Protein AF-A0A925WP32-F1 (afdb_monomer_lite)

pLDDT: mean 76.28, std 17.07, range [39.09, 93.69]

Secondary structure (DSSP, 8-state):
---------HHHHHHHHHHHHHHHHHHHHHH---------TT-----SS-HHHHHHHHHHT-PPPPTTPPPHHHHHHHHHT-

Foldseek 3Di:
DDDPPPPDDPVRVVVVVVVVVVVVVVVVVVVDPPPCPDPPCPCPVPPPDDPVRVVVVCVVPDDDDDPPDDDPVRVVVVVVVD

Radius of gyration: 24.58 Å; chains: 1; bounding box: 62×28×58 Å

Sequence (82 aa):
MTNLSVELSIEQLTALIDQRVDQKLQAIASMNEIHYVPLRSDSGQNDPRTLAELQTWVEQNRWTPPPGTPSVVELLREDRDR

Structure (mmCIF, N/CA/C/O backbone):
data_AF-A0A925WP32-F1
#
_entry.id   AF-A0A925WP32-F1
#
loop_
_atom_site.group_PDB
_atom_site.id
_atom_site.type_symbol
_atom_site.label_atom_id
_atom_site.label_alt_id
_atom_site.label_comp_id
_atom_site.label_asym_id
_atom_site.label_entity_id
_atom_site.label_seq_id
_atom_site.pdbx_PDB_ins_code
_atom_site.Cartn_x
_atom_site.Cartn_y
_atom_site.Cartn_z
_atom_site.occupancy
_atom_site.B_iso_or_equiv
_atom_site.auth_seq_id
_atom_site.auth_comp_id
_atom_site.auth_asym_id
_atom_site.auth_atom_id
_atom_site.pdbx_PDB_model_num
ATOM 1 N N . MET A 1 1 ? 38.281 -17.579 42.264 1.00 39.09 1 MET A N 1
ATOM 2 C CA . MET A 1 1 ? 37.376 -17.384 41.111 1.00 39.09 1 MET A CA 1
ATOM 3 C C . MET A 1 1 ? 38.034 -16.362 40.201 1.00 39.09 1 MET A C 1
ATOM 5 O O . MET A 1 1 ? 38.106 -15.200 40.567 1.00 39.09 1 MET A O 1
ATOM 9 N N . THR A 1 2 ? 38.670 -16.811 39.123 1.00 42.88 2 THR A N 1
ATOM 10 C CA . THR A 1 2 ? 39.489 -15.967 38.241 1.00 42.88 2 THR A CA 1
ATOM 11 C C . THR A 1 2 ? 38.591 -15.102 37.358 1.00 42.88 2 THR A C 1
ATOM 13 O O . THR A 1 2 ? 37.923 -15.626 36.470 1.00 42.88 2 THR A O 1
ATOM 16 N N . ASN A 1 3 ? 38.578 -13.790 37.604 1.00 52.06 3 ASN A N 1
ATOM 17 C CA . ASN A 1 3 ? 38.074 -12.801 36.652 1.00 52.06 3 ASN A CA 1
ATOM 18 C C . ASN A 1 3 ? 39.007 -12.804 35.436 1.00 52.06 3 ASN A C 1
ATOM 20 O O . ASN A 1 3 ? 40.082 -12.210 35.466 1.00 52.06 3 ASN A O 1
ATOM 24 N N . LEU A 1 4 ? 38.616 -13.520 34.385 1.00 50.88 4 LEU A N 1
ATOM 25 C CA . LEU A 1 4 ? 39.202 -13.372 33.059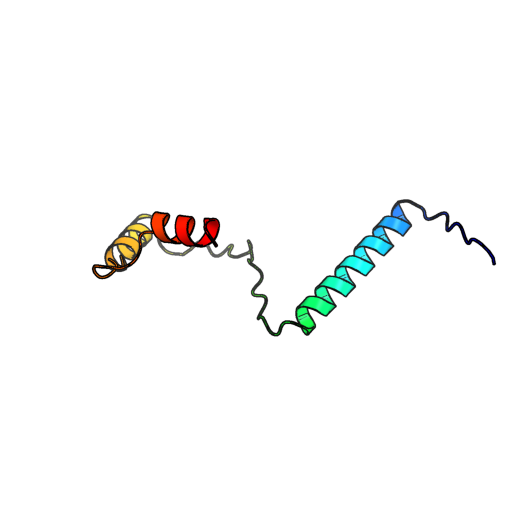 1.00 50.88 4 LEU A CA 1
ATOM 26 C C . LEU A 1 4 ? 38.647 -12.071 32.470 1.00 50.88 4 LEU A C 1
ATOM 28 O O . LEU A 1 4 ? 37.623 -12.079 31.791 1.00 50.88 4 LEU A O 1
ATOM 32 N N . SER A 1 5 ? 39.294 -10.943 32.769 1.00 55.72 5 SER A N 1
ATOM 33 C CA . SER A 1 5 ? 39.139 -9.739 31.953 1.00 55.72 5 SER A CA 1
ATOM 34 C C . SER A 1 5 ? 39.720 -10.064 30.583 1.00 55.72 5 SER A C 1
ATOM 36 O O . SER A 1 5 ? 40.935 -10.079 30.405 1.00 55.72 5 SER A O 1
ATOM 38 N N . VAL A 1 6 ? 38.860 -10.434 29.638 1.00 67.44 6 VAL A N 1
ATOM 39 C CA . VAL A 1 6 ? 39.279 -10.678 28.260 1.00 67.44 6 VAL A CA 1
ATOM 40 C C . VAL A 1 6 ? 39.541 -9.311 27.633 1.00 67.44 6 VAL A C 1
ATOM 42 O O . VAL A 1 6 ? 38.599 -8.589 27.313 1.00 67.44 6 VAL A O 1
ATOM 45 N N . GLU A 1 7 ? 40.811 -8.927 27.492 1.00 73.44 7 GLU A N 1
ATOM 46 C CA . GLU A 1 7 ? 41.194 -7.801 26.635 1.00 73.44 7 GLU A CA 1
ATOM 47 C C . GLU A 1 7 ? 40.990 -8.223 25.178 1.00 73.44 7 GLU A C 1
ATOM 49 O O . GLU A 1 7 ? 41.872 -8.786 24.536 1.00 73.44 7 GLU A O 1
ATOM 54 N N . LEU A 1 8 ? 39.773 -8.016 24.678 1.00 69.94 8 LEU A N 1
ATOM 55 C CA . LEU A 1 8 ? 39.466 -8.163 23.262 1.00 69.94 8 LEU A CA 1
ATOM 56 C C . LEU A 1 8 ? 39.895 -6.893 22.540 1.00 69.94 8 LEU A C 1
ATOM 58 O O . LEU A 1 8 ? 39.553 -5.784 22.962 1.00 69.94 8 LEU A O 1
ATOM 62 N N . SER A 1 9 ? 40.583 -7.048 21.412 1.00 86.81 9 SER A N 1
ATOM 63 C CA . SER A 1 9 ? 40.695 -5.934 20.478 1.00 86.81 9 SER A CA 1
ATOM 64 C C . SER A 1 9 ? 39.303 -5.564 19.953 1.00 86.81 9 SER A C 1
ATOM 66 O O . SER A 1 9 ? 38.387 -6.389 19.922 1.00 86.81 9 SER A O 1
ATOM 68 N N . ILE A 1 10 ? 39.136 -4.321 19.506 1.00 81.12 10 ILE A N 1
ATOM 69 C CA . ILE A 1 10 ? 37.877 -3.864 18.896 1.00 81.12 10 ILE A CA 1
ATOM 70 C C . ILE A 1 10 ? 37.498 -4.752 17.702 1.00 81.12 10 ILE A C 1
ATOM 72 O O . ILE A 1 10 ? 36.325 -5.065 17.515 1.00 81.12 10 ILE A O 1
ATOM 76 N N . GLU A 1 11 ? 38.484 -5.227 16.941 1.00 86.38 11 GLU A N 1
ATOM 77 C CA . GLU A 1 11 ? 38.279 -6.160 15.828 1.00 86.38 11 GLU A CA 1
ATOM 78 C C . GLU A 1 11 ? 37.731 -7.508 16.312 1.00 86.38 11 GLU A C 1
ATOM 80 O O . GLU A 1 11 ? 36.765 -8.023 15.754 1.00 86.38 11 GLU A O 1
ATOM 85 N N . GLN A 1 12 ? 38.292 -8.056 17.393 1.00 81.56 12 GLN A N 1
ATOM 86 C CA . GLN A 1 12 ? 37.831 -9.317 17.977 1.00 81.56 12 GLN A CA 1
ATOM 87 C C . GLN A 1 12 ? 36.439 -9.186 18.596 1.00 81.56 12 GLN A C 1
ATOM 89 O O . GLN A 1 12 ? 35.618 -10.092 18.472 1.00 81.56 12 GLN A O 1
ATOM 94 N N . LEU A 1 13 ? 36.151 -8.053 19.240 1.00 84.88 13 LEU A N 1
ATOM 95 C CA . LEU A 1 13 ? 34.826 -7.768 19.776 1.00 84.88 13 LEU A CA 1
ATOM 96 C C . LEU A 1 13 ? 33.791 -7.639 18.651 1.00 84.88 13 LEU A C 1
ATOM 98 O O . LEU A 1 13 ? 32.697 -8.183 18.774 1.00 84.88 13 LEU A O 1
ATOM 102 N N . THR A 1 14 ? 34.149 -6.977 17.550 1.00 88.25 14 THR A N 1
ATOM 103 C CA . THR A 1 14 ? 33.285 -6.842 16.366 1.00 88.25 14 THR A CA 1
ATOM 104 C C . THR A 1 14 ? 32.978 -8.214 15.772 1.00 88.25 14 THR A C 1
ATOM 106 O O . THR A 1 14 ? 31.811 -8.566 15.630 1.00 88.25 14 THR A O 1
ATOM 109 N N . ALA A 1 15 ? 34.002 -9.047 15.566 1.00 86.88 15 ALA A N 1
ATOM 110 C CA . ALA A 1 15 ? 33.828 -10.406 15.056 1.00 86.88 15 ALA A CA 1
ATOM 111 C C . ALA A 1 15 ? 32.925 -11.273 15.954 1.00 86.88 15 ALA A C 1
ATOM 113 O O . ALA A 1 15 ? 32.117 -12.060 15.461 1.00 86.88 15 ALA A O 1
ATOM 114 N N . LEU A 1 16 ? 33.024 -11.118 17.279 1.00 89.75 16 LEU A N 1
ATOM 115 C CA . LEU A 1 16 ? 32.160 -11.826 18.226 1.00 89.75 16 LEU A CA 1
ATOM 116 C C . LEU A 1 16 ? 30.715 -11.319 18.202 1.00 89.75 16 LEU A C 1
ATOM 118 O O . LEU A 1 16 ? 29.788 -12.117 18.364 1.00 89.75 16 LEU A O 1
ATOM 122 N N . ILE A 1 17 ? 30.511 -10.014 18.010 1.00 89.62 17 ILE A N 1
ATOM 123 C CA . ILE A 1 17 ? 29.175 -9.432 17.851 1.00 89.62 17 ILE A CA 1
ATOM 124 C C . ILE A 1 17 ? 28.537 -9.963 16.570 1.00 89.62 17 ILE A C 1
ATOM 126 O O . ILE A 1 17 ? 27.421 -10.476 16.645 1.00 89.62 17 ILE A O 1
ATOM 130 N N . ASP A 1 18 ? 29.252 -9.927 15.447 1.00 90.69 18 ASP A N 1
ATOM 131 C CA . ASP A 1 18 ? 28.761 -10.409 14.152 1.00 90.69 18 ASP A CA 1
ATOM 132 C C . ASP A 1 18 ? 28.370 -11.888 14.237 1.00 90.69 18 ASP A C 1
ATOM 134 O O . ASP A 1 18 ? 27.226 -12.257 13.967 1.00 90.69 18 ASP A O 1
ATOM 138 N N . GLN A 1 19 ? 29.264 -12.723 14.778 1.00 88.50 19 GLN A N 1
ATOM 139 C CA . GLN A 1 19 ? 28.990 -14.142 14.997 1.00 88.50 19 GLN A CA 1
ATOM 140 C C . GLN A 1 19 ? 27.750 -14.360 15.879 1.00 88.50 19 GLN A C 1
ATOM 142 O O . GLN A 1 19 ? 26.952 -15.273 15.642 1.00 88.50 19 GLN A O 1
ATOM 147 N N . ARG A 1 20 ? 27.572 -13.549 16.928 1.00 91.62 20 ARG A N 1
ATOM 148 C CA . ARG A 1 20 ? 26.435 -13.694 17.842 1.00 91.62 20 ARG A CA 1
ATOM 149 C C . ARG A 1 20 ? 25.125 -13.219 17.215 1.00 91.62 20 ARG A C 1
ATOM 151 O O . ARG A 1 20 ? 24.079 -13.794 17.527 1.00 91.62 20 ARG A O 1
ATOM 158 N N . VAL A 1 21 ? 25.171 -12.193 16.370 1.00 88.62 21 VAL A N 1
ATOM 159 C CA . VAL A 1 21 ? 24.024 -11.699 15.598 1.00 88.62 21 VAL A CA 1
ATOM 160 C C . VAL A 1 21 ? 23.583 -12.759 14.594 1.00 88.62 21 VAL A C 1
ATOM 162 O O . VAL A 1 21 ? 22.409 -13.129 14.609 1.00 88.62 21 VAL A O 1
ATOM 165 N N . ASP A 1 22 ? 24.510 -13.341 13.835 1.00 85.19 22 ASP A N 1
ATOM 166 C CA . ASP A 1 22 ? 24.216 -14.389 12.851 1.00 85.19 22 ASP A CA 1
ATOM 167 C C . AS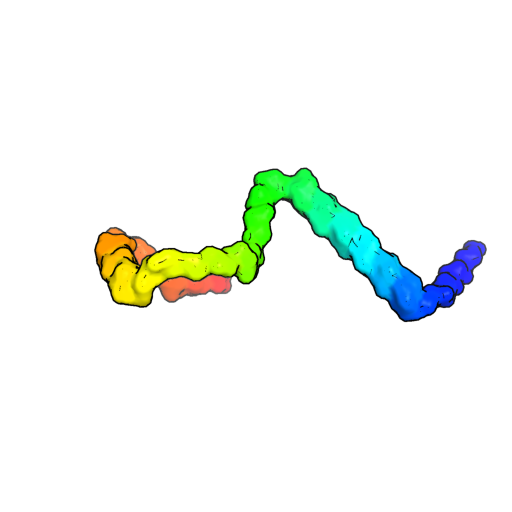P A 1 22 ? 23.555 -15.613 13.492 1.00 85.19 22 ASP A C 1
ATOM 169 O O . ASP A 1 22 ? 22.520 -16.092 13.028 1.00 85.19 22 ASP A O 1
ATOM 173 N N . GLN A 1 23 ? 24.083 -16.073 14.630 1.00 85.56 23 GLN A N 1
ATOM 174 C CA . GLN A 1 23 ? 23.488 -17.180 15.384 1.00 85.56 23 GLN A CA 1
ATOM 175 C C . GLN A 1 23 ? 22.059 -16.879 15.847 1.00 85.56 23 GLN A C 1
ATOM 177 O O . GLN A 1 23 ? 21.200 -17.762 15.837 1.00 85.56 23 GLN A O 1
ATOM 182 N N . LYS A 1 24 ? 21.789 -15.642 16.281 1.00 83.00 24 LYS A N 1
ATOM 183 C CA . LYS A 1 24 ? 20.448 -15.236 16.716 1.00 83.00 24 LYS A CA 1
ATOM 184 C C . LYS A 1 24 ? 19.481 -15.142 15.541 1.00 83.00 24 LYS A C 1
ATOM 186 O O . LYS A 1 24 ? 18.348 -15.594 15.673 1.00 83.00 24 LYS A O 1
ATOM 191 N N . LEU A 1 25 ? 19.922 -14.597 14.409 1.00 79.44 25 LEU A N 1
ATOM 192 C CA . LEU A 1 25 ? 19.121 -14.531 13.187 1.00 79.44 25 LEU A CA 1
ATOM 193 C C . LEU A 1 25 ? 18.781 -15.932 12.679 1.00 79.44 25 LEU A C 1
ATOM 195 O O . LEU A 1 25 ? 17.625 -16.196 12.359 1.00 79.44 25 LEU A O 1
ATOM 199 N N . GLN A 1 26 ? 19.750 -16.849 12.694 1.00 78.75 26 GLN A N 1
ATOM 200 C CA . GLN A 1 26 ? 19.524 -18.238 12.314 1.00 78.75 26 GLN A CA 1
ATOM 201 C C . GLN A 1 26 ? 18.531 -18.928 13.256 1.00 78.75 26 GLN A C 1
ATOM 203 O O . GLN A 1 26 ? 17.607 -19.580 12.781 1.00 78.75 26 GLN A O 1
ATOM 208 N N . ALA A 1 27 ? 18.662 -18.731 14.574 1.00 77.25 27 ALA A N 1
ATOM 209 C CA . ALA A 1 27 ? 17.734 -19.287 15.558 1.00 77.25 27 ALA A CA 1
ATOM 210 C C . ALA A 1 27 ? 16.293 -18.782 15.352 1.00 77.25 27 ALA A C 1
ATOM 212 O O . ALA A 1 27 ? 15.356 -19.581 15.371 1.00 77.25 27 ALA A O 1
ATOM 213 N N . ILE A 1 28 ? 16.117 -17.481 15.090 1.00 72.12 28 ILE A N 1
ATOM 214 C CA . ILE A 1 28 ? 14.810 -16.874 14.788 1.00 72.12 28 ILE A CA 1
ATOM 215 C C . ILE A 1 28 ? 14.242 -17.427 13.476 1.00 72.12 28 ILE A C 1
ATOM 217 O O . ILE A 1 28 ? 13.070 -17.793 13.436 1.00 72.12 28 ILE A O 1
ATOM 221 N N . ALA A 1 29 ? 15.066 -17.543 12.433 1.00 62.41 29 ALA A N 1
ATOM 222 C CA . ALA A 1 29 ? 14.657 -18.102 11.146 1.00 62.41 29 ALA A CA 1
ATOM 223 C C . ALA A 1 29 ? 14.245 -19.580 11.247 1.00 62.41 29 ALA A C 1
ATOM 225 O O . ALA A 1 29 ? 13.362 -20.019 10.523 1.00 62.41 29 ALA A O 1
ATOM 226 N N . SER A 1 30 ? 14.853 -20.347 12.156 1.00 62.69 30 SER A N 1
ATOM 227 C CA . SER A 1 30 ? 14.458 -21.737 12.412 1.00 62.69 30 SER A CA 1
ATOM 228 C C . SER A 1 30 ? 13.249 -21.888 13.342 1.00 62.69 30 SER A C 1
ATOM 230 O O . SER A 1 30 ? 12.522 -22.867 13.220 1.00 62.69 30 SER A O 1
ATOM 232 N N . MET A 1 31 ? 13.020 -20.956 14.276 1.00 59.44 31 MET A N 1
ATOM 233 C CA . MET A 1 31 ? 11.859 -20.993 15.185 1.00 59.44 31 MET A CA 1
ATOM 234 C C . MET A 1 31 ? 10.577 -20.480 14.528 1.00 59.44 31 MET A C 1
ATOM 236 O O . MET A 1 31 ? 9.484 -20.892 14.906 1.00 59.44 31 MET A O 1
ATOM 240 N N . ASN A 1 32 ? 10.711 -19.606 13.537 1.00 50.72 32 ASN A N 1
ATOM 241 C CA . ASN A 1 32 ? 9.610 -19.119 12.738 1.00 50.72 32 ASN A CA 1
ATOM 242 C C . ASN A 1 32 ? 9.707 -19.754 11.347 1.00 50.72 32 ASN A C 1
ATOM 244 O O . ASN A 1 32 ? 10.382 -19.205 10.483 1.00 50.72 32 ASN A O 1
ATOM 248 N N . GLU A 1 33 ? 8.910 -20.786 11.054 1.00 51.59 33 GLU A N 1
ATOM 249 C CA . GLU A 1 33 ? 8.488 -21.106 9.671 1.00 51.59 33 GLU A CA 1
ATOM 250 C C . GLU A 1 33 ? 7.654 -19.962 9.038 1.00 51.59 33 GLU A C 1
ATOM 252 O O . GLU A 1 33 ? 6.828 -20.157 8.149 1.00 51.59 33 GLU A O 1
ATOM 257 N N . ILE A 1 34 ? 7.860 -18.721 9.476 1.00 51.47 34 ILE A N 1
ATOM 258 C CA . ILE A 1 34 ? 7.545 -17.551 8.685 1.00 51.47 34 ILE A CA 1
ATOM 259 C C . ILE A 1 34 ? 8.576 -17.583 7.568 1.00 51.47 34 ILE A C 1
ATOM 261 O O . ILE A 1 34 ? 9.751 -17.306 7.796 1.00 51.47 34 ILE A O 1
ATOM 265 N N . HIS A 1 35 ? 8.123 -17.953 6.370 1.00 47.22 35 HIS A N 1
ATOM 266 C CA . HIS A 1 35 ? 8.827 -17.682 5.126 1.00 47.22 35 HIS A CA 1
ATOM 267 C C . HIS A 1 35 ? 9.280 -16.221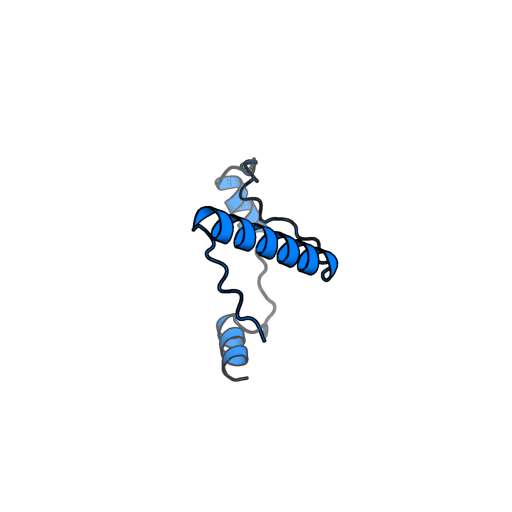 5.160 1.00 47.22 35 HIS A C 1
ATOM 269 O O . HIS A 1 35 ? 8.511 -15.303 4.869 1.00 47.22 35 HIS A O 1
ATOM 275 N N . TYR A 1 36 ? 10.526 -16.004 5.571 1.00 42.25 36 TYR A N 1
ATOM 276 C CA . TYR A 1 36 ? 11.174 -14.716 5.494 1.00 42.25 36 TYR A CA 1
ATOM 277 C C . TYR A 1 36 ? 11.430 -14.526 4.008 1.00 42.25 36 TYR A C 1
ATOM 279 O O . TYR A 1 36 ? 12.455 -14.942 3.476 1.00 42.25 36 TYR A O 1
ATOM 287 N N . VAL A 1 37 ? 10.439 -13.987 3.301 1.00 48.62 37 VAL A N 1
ATOM 288 C CA . VAL A 1 37 ? 10.693 -13.356 2.018 1.00 48.62 37 VAL A CA 1
ATOM 289 C C . VAL A 1 37 ? 11.489 -12.122 2.417 1.00 48.62 37 VAL A C 1
ATOM 291 O O . VAL A 1 37 ? 10.905 -11.227 3.035 1.00 48.62 37 VAL A O 1
ATOM 294 N N . PRO A 1 38 ? 12.816 -12.067 2.195 1.00 45.59 38 PRO A N 1
ATOM 295 C CA . PRO A 1 38 ? 13.509 -10.808 2.375 1.00 45.59 38 PRO A CA 1
ATOM 296 C C . PRO A 1 38 ? 12.706 -9.774 1.590 1.00 45.59 38 PRO A C 1
ATOM 298 O O . PRO A 1 38 ? 12.374 -10.019 0.425 1.00 45.59 38 PRO A O 1
ATOM 301 N N . LEU A 1 39 ? 12.381 -8.636 2.214 1.00 51.97 39 LEU A N 1
ATOM 302 C CA . LEU A 1 39 ? 12.115 -7.419 1.460 1.00 51.97 39 LEU A CA 1
ATOM 303 C C . LEU A 1 39 ? 13.420 -7.119 0.734 1.00 51.97 39 LEU A C 1
ATOM 305 O O . LEU A 1 39 ? 14.267 -6.352 1.182 1.00 51.97 39 LEU A O 1
ATOM 309 N N . ARG A 1 40 ? 13.627 -7.841 -0.362 1.00 46.81 40 ARG A N 1
ATOM 310 C CA . ARG A 1 40 ? 14.583 -7.518 -1.378 1.00 46.81 40 ARG A CA 1
ATOM 311 C C . ARG A 1 40 ? 14.188 -6.108 -1.788 1.00 46.81 40 ARG A C 1
ATOM 313 O O . ARG A 1 40 ? 13.272 -5.922 -2.575 1.00 46.81 40 ARG A O 1
ATOM 320 N N . SER A 1 41 ? 15.000 -5.147 -1.371 1.00 49.56 41 SER A N 1
ATOM 321 C CA . SER A 1 41 ? 15.336 -3.979 -2.192 1.00 49.56 41 SER A CA 1
ATOM 322 C C . SER A 1 41 ? 15.958 -4.394 -3.544 1.00 49.56 41 SER A C 1
ATOM 324 O O . SER A 1 41 ? 16.382 -3.553 -4.321 1.00 49.56 41 SER A O 1
ATOM 326 N N . ASP A 1 42 ? 16.015 -5.702 -3.805 1.00 46.66 42 ASP A N 1
ATOM 327 C CA . ASP A 1 42 ? 16.450 -6.415 -4.992 1.00 46.66 42 ASP A CA 1
ATOM 328 C C . ASP A 1 42 ? 15.268 -6.909 -5.857 1.00 46.66 42 ASP A C 1
ATOM 330 O O . ASP A 1 42 ? 15.370 -7.907 -6.571 1.00 46.66 42 ASP A O 1
ATOM 334 N N . SER A 1 43 ? 14.127 -6.211 -5.844 1.00 47.59 43 SER A N 1
ATOM 335 C CA . SER A 1 43 ? 13.335 -6.092 -7.070 1.00 47.59 43 SER A CA 1
ATOM 336 C C . SER A 1 43 ? 13.889 -4.925 -7.888 1.00 47.59 43 SER A C 1
ATOM 338 O O . SER A 1 43 ? 13.205 -3.948 -8.168 1.00 47.59 43 SER A O 1
ATOM 340 N N . GLY A 1 44 ? 15.134 -5.067 -8.350 1.00 46.66 44 GLY A N 1
ATOM 341 C CA . GLY A 1 44 ? 15.589 -4.390 -9.567 1.00 46.66 44 GLY A CA 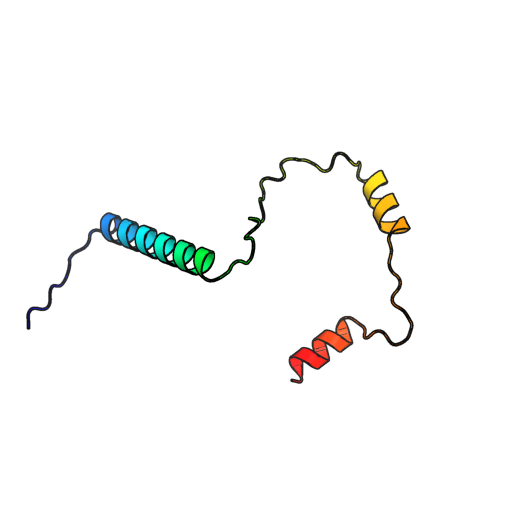1
ATOM 342 C C . GLY A 1 44 ? 14.784 -4.816 -10.809 1.00 46.66 44 GLY A C 1
ATOM 343 O O . GLY A 1 44 ? 15.052 -4.357 -11.914 1.00 46.66 44 GLY A O 1
ATOM 344 N N . GLN A 1 45 ? 13.774 -5.679 -10.652 1.00 57.06 45 GLN A N 1
ATOM 345 C CA . GLN A 1 45 ? 12.624 -5.683 -11.541 1.00 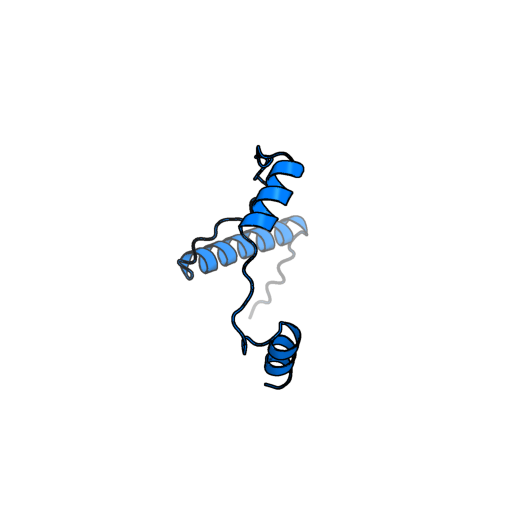57.06 45 GLN A CA 1
ATOM 346 C C . GLN A 1 45 ? 11.827 -4.409 -11.276 1.00 57.06 45 GLN A C 1
ATOM 348 O O . GLN A 1 45 ? 10.911 -4.390 -10.456 1.00 57.06 45 GLN A O 1
ATOM 353 N N . ASN A 1 46 ? 12.195 -3.346 -11.996 1.00 61.12 46 ASN A N 1
ATOM 354 C CA . ASN A 1 46 ? 11.230 -2.313 -12.336 1.00 61.12 46 ASN A CA 1
ATOM 355 C C . ASN A 1 46 ? 9.951 -3.034 -12.753 1.00 61.12 46 ASN A C 1
ATOM 357 O O . ASN A 1 46 ? 9.999 -3.897 -13.636 1.00 61.12 46 ASN A O 1
ATOM 361 N N . ASP A 1 47 ? 8.845 -2.723 -12.084 1.00 69.88 47 ASP A N 1
ATOM 362 C CA . ASP A 1 47 ? 7.537 -3.126 -12.569 1.00 69.88 47 ASP A CA 1
ATOM 363 C C . ASP A 1 47 ? 7.491 -2.773 -14.065 1.00 69.88 47 ASP A C 1
ATOM 365 O O . ASP A 1 47 ? 7.741 -1.613 -14.409 1.00 69.88 47 ASP A O 1
ATOM 369 N N . PRO A 1 48 ? 7.283 -3.746 -14.972 1.00 80.25 48 PRO A N 1
ATOM 370 C CA . PRO A 1 48 ? 7.323 -3.470 -16.404 1.00 80.25 48 PRO A CA 1
ATOM 371 C C . PRO A 1 48 ? 6.202 -2.513 -16.826 1.00 80.25 48 PRO A C 1
ATOM 373 O O . PRO A 1 48 ? 6.233 -1.999 -17.943 1.00 80.25 48 PRO A O 1
ATOM 376 N N . ARG A 1 49 ? 5.216 -2.279 -15.948 1.00 79.50 49 ARG A N 1
ATOM 377 C CA . ARG A 1 49 ? 4.124 -1.338 -16.157 1.00 79.50 49 ARG A CA 1
ATOM 378 C C . ARG A 1 49 ? 4.620 0.099 -16.061 1.00 79.50 49 ARG A C 1
ATOM 380 O O . ARG A 1 49 ? 5.273 0.519 -15.108 1.00 79.50 49 ARG A O 1
ATOM 387 N N . THR A 1 50 ? 4.212 0.892 -17.036 1.00 87.94 50 THR A N 1
ATOM 388 C CA . THR A 1 50 ? 4.313 2.346 -17.001 1.00 87.94 50 THR A CA 1
ATOM 389 C C . THR A 1 50 ? 3.500 2.927 -15.838 1.00 87.94 50 THR A C 1
ATOM 391 O O . THR A 1 50 ? 2.535 2.332 -15.353 1.00 87.94 50 THR A O 1
ATOM 394 N N . LEU A 1 51 ? 3.832 4.154 -15.420 1.00 84.56 51 LEU A N 1
ATOM 395 C CA . LEU A 1 51 ? 3.060 4.871 -14.395 1.00 84.56 51 LEU A CA 1
ATOM 396 C C . LEU A 1 51 ? 1.573 5.014 -14.763 1.00 84.56 51 LEU A C 1
ATOM 398 O O . LEU A 1 51 ? 0.719 4.938 -13.884 1.00 84.56 51 LEU A O 1
ATOM 402 N N . ALA A 1 52 ? 1.256 5.184 -16.049 1.00 89.69 52 ALA A N 1
ATOM 403 C CA . ALA A 1 52 ? -0.122 5.281 -16.527 1.00 89.69 52 ALA A CA 1
ATOM 404 C C . ALA A 1 52 ? -0.882 3.948 -16.384 1.00 89.69 52 ALA A C 1
ATOM 406 O O . ALA A 1 52 ? -2.043 3.929 -15.969 1.00 89.69 52 ALA A O 1
ATOM 407 N N . GLU A 1 53 ? -0.224 2.823 -16.672 1.00 86.19 53 GLU A N 1
ATOM 408 C CA . GLU A 1 53 ? -0.789 1.484 -16.470 1.00 86.19 53 GLU A CA 1
ATOM 409 C C . GLU A 1 53 ? -0.984 1.178 -14.984 1.00 86.19 53 GLU A C 1
ATOM 411 O O . GLU A 1 53 ? -2.012 0.620 -14.607 1.00 86.19 53 GLU A O 1
ATOM 416 N N . LEU A 1 54 ? -0.054 1.606 -14.125 1.00 86.31 54 LEU A N 1
ATOM 417 C CA . LEU A 1 54 ? -0.200 1.491 -12.674 1.00 86.31 54 LEU A CA 1
ATOM 418 C C . LEU A 1 54 ? -1.381 2.305 -12.148 1.00 86.31 54 LEU A C 1
ATOM 420 O O . LEU A 1 54 ? -2.178 1.787 -11.371 1.00 86.31 54 LEU A O 1
ATOM 424 N N . GLN A 1 55 ? -1.533 3.553 -12.590 1.00 89.31 55 GLN A N 1
ATOM 425 C CA . GLN A 1 55 ? -2.674 4.389 -12.210 1.00 89.31 55 GLN A CA 1
ATOM 426 C C . GLN A 1 55 ? -4.000 3.769 -12.657 1.00 89.31 55 GLN A C 1
ATOM 428 O O . GLN A 1 55 ? -4.945 3.702 -11.873 1.00 89.31 55 GLN A O 1
ATOM 433 N N . THR A 1 56 ? -4.044 3.252 -13.886 1.00 91.50 56 THR A N 1
ATOM 434 C CA . THR A 1 56 ? -5.218 2.553 -14.425 1.00 91.50 56 THR A CA 1
ATOM 435 C C . THR A 1 56 ? -5.540 1.302 -13.611 1.00 91.50 56 THR A C 1
ATOM 437 O O . THR A 1 56 ? -6.695 1.064 -13.264 1.00 91.50 56 THR A O 1
ATOM 440 N N . TRP A 1 57 ? -4.519 0.520 -13.259 1.00 90.81 57 TRP A N 1
ATOM 441 C CA . TRP A 1 57 ? -4.681 -0.684 -12.454 1.00 90.81 57 TRP A CA 1
ATOM 442 C C . TRP A 1 57 ? -5.197 -0.361 -11.049 1.00 90.81 57 TRP A C 1
ATOM 444 O O . TRP A 1 57 ? -6.126 -1.016 -10.581 1.00 90.81 57 TRP A O 1
ATOM 454 N N . VAL A 1 58 ? -4.647 0.669 -10.396 1.00 88.06 58 VAL A N 1
ATOM 455 C CA . VAL A 1 58 ? -5.116 1.127 -9.081 1.00 88.06 58 VAL A CA 1
ATOM 456 C C . VAL A 1 58 ? -6.580 1.538 -9.151 1.00 88.06 58 VAL A C 1
ATOM 458 O O . VAL A 1 58 ? -7.341 1.118 -8.289 1.00 88.06 58 VAL A O 1
ATOM 461 N N . GLU A 1 59 ? -6.985 2.305 -10.167 1.00 89.06 59 GLU A N 1
ATOM 462 C CA . GLU A 1 59 ? -8.375 2.744 -10.341 1.00 89.06 59 GLU A CA 1
ATOM 463 C C . GLU A 1 59 ? -9.338 1.559 -10.500 1.00 89.06 59 GLU A C 1
ATOM 465 O O . GLU A 1 59 ? -10.352 1.486 -9.811 1.00 89.06 59 GLU A O 1
ATOM 470 N N . GLN A 1 60 ? -8.994 0.591 -11.355 1.00 89.81 60 GLN A N 1
ATOM 471 C CA . GLN A 1 60 ? -9.822 -0.595 -11.609 1.00 89.81 60 GLN A CA 1
ATOM 472 C C . GLN A 1 60 ? -9.948 -1.516 -10.392 1.00 89.81 60 GLN A C 1
ATOM 474 O O . GLN A 1 60 ? -10.963 -2.189 -10.232 1.00 89.81 60 GLN A O 1
ATOM 479 N N . ASN A 1 61 ? -8.919 -1.556 -9.547 1.00 90.94 61 ASN A N 1
ATOM 480 C CA . ASN A 1 61 ? -8.857 -2.426 -8.375 1.00 90.94 61 ASN A CA 1
ATOM 481 C C . ASN A 1 61 ? -9.134 -1.665 -7.073 1.00 90.94 61 ASN A C 1
ATOM 483 O O . ASN A 1 61 ? -8.831 -2.167 -5.988 1.00 90.94 61 ASN A O 1
ATOM 487 N N . ARG A 1 62 ? -9.718 -0.460 -7.149 1.00 85.81 62 ARG A N 1
ATOM 488 C CA . ARG A 1 62 ? -10.157 0.259 -5.955 1.00 85.81 62 ARG A CA 1
ATOM 489 C C . ARG A 1 62 ? -11.228 -0.543 -5.242 1.00 85.81 62 ARG A C 1
ATOM 491 O O . ARG A 1 62 ? -12.357 -0.678 -5.708 1.00 85.81 62 ARG A O 1
ATOM 498 N N . TRP A 1 63 ? -10.887 -1.013 -4.056 1.00 84.88 63 TRP A N 1
ATOM 499 C CA . TRP A 1 63 ? -11.877 -1.541 -3.144 1.00 84.88 63 TRP A CA 1
ATOM 500 C C . TRP A 1 63 ? -12.542 -0.384 -2.402 1.00 84.88 63 TRP A C 1
ATOM 502 O O . TRP A 1 63 ? -11.879 0.384 -1.706 1.00 84.88 63 TRP A O 1
ATOM 512 N N . THR A 1 64 ? -13.859 -0.261 -2.561 1.00 86.19 64 THR A N 1
ATOM 513 C CA . THR A 1 64 ? -14.666 0.593 -1.689 1.00 86.19 64 THR A CA 1
ATOM 514 C C . THR A 1 64 ? -15.203 -0.278 -0.560 1.00 86.19 64 THR A C 1
ATOM 516 O O . THR A 1 64 ? -15.930 -1.235 -0.844 1.00 86.19 64 THR A O 1
ATOM 519 N N . PRO A 1 65 ? -14.842 0.003 0.702 1.00 86.62 65 PRO A N 1
ATOM 520 C CA . PRO A 1 65 ? -15.311 -0.797 1.818 1.00 86.62 65 PRO A CA 1
ATOM 521 C C . PRO A 1 65 ? -16.844 -0.740 1.927 1.00 86.62 65 PRO A C 1
ATOM 523 O O . PRO A 1 65 ? -17.440 0.309 1.658 1.00 86.62 65 PRO A O 1
ATOM 526 N N . PRO A 1 66 ? -17.505 -1.843 2.324 1.00 90.50 66 PRO A N 1
ATOM 527 C CA . PRO A 1 66 ? -18.941 -1.836 2.567 1.00 90.50 66 PRO A CA 1
ATOM 528 C C . PRO A 1 66 ? -19.299 -0.884 3.722 1.00 90.50 66 PRO A C 1
ATOM 530 O O . PRO A 1 66 ? -18.462 -0.613 4.594 1.00 90.50 66 PRO A O 1
ATOM 533 N N . PRO A 1 67 ? -20.546 -0.382 3.766 1.00 91.00 67 PRO A N 1
ATOM 534 C CA . PRO A 1 67 ? -20.991 0.500 4.839 1.00 91.00 67 PRO A CA 1
ATOM 535 C C . PRO A 1 67 ? -20.843 -0.178 6.207 1.00 91.00 67 PRO A C 1
ATOM 537 O O . PRO A 1 67 ? -21.113 -1.368 6.351 1.00 91.00 67 PRO A O 1
ATOM 540 N N . GLY A 1 68 ? -20.411 0.590 7.209 1.00 88.94 68 GLY A N 1
ATOM 541 C CA . GLY A 1 68 ? -20.136 0.084 8.558 1.00 88.94 68 GLY A CA 1
ATOM 542 C C . GLY A 1 68 ? -18.727 -0.483 8.754 1.00 88.94 68 GLY A C 1
ATOM 543 O O . GLY A 1 68 ? -18.388 -0.857 9.872 1.00 88.94 68 GLY A O 1
ATOM 544 N N . THR A 1 69 ? -17.891 -0.520 7.709 1.00 92.62 69 THR A N 1
ATOM 545 C CA . THR A 1 69 ? -16.459 -0.805 7.881 1.00 92.62 69 THR A CA 1
ATOM 546 C C . THR A 1 69 ? -15.818 0.341 8.668 1.00 92.62 69 THR A C 1
ATOM 548 O O . THR A 1 69 ? -15.978 1.493 8.250 1.00 92.62 69 THR A O 1
ATOM 551 N N . PRO A 1 70 ? -15.099 0.061 9.769 1.00 90.44 70 PRO A N 1
ATOM 552 C CA . PRO A 1 70 ? -14.440 1.101 10.542 1.00 90.44 70 PRO A CA 1
ATOM 553 C C . PRO A 1 70 ? -13.408 1.817 9.676 1.00 90.44 70 PRO A C 1
ATOM 555 O O . PRO A 1 70 ? -12.641 1.207 8.924 1.00 90.44 70 PRO A O 1
ATOM 558 N N . SER A 1 71 ? -13.398 3.138 9.777 1.00 90.38 71 SER A N 1
ATOM 559 C CA . SER A 1 71 ? -12.361 3.960 9.181 1.00 90.38 71 SER A CA 1
ATOM 560 C C . SER A 1 71 ? -11.006 3.641 9.810 1.00 90.38 71 SER A C 1
ATOM 562 O O . SER A 1 71 ? -10.902 3.213 10.960 1.00 90.38 71 SER A O 1
ATOM 564 N N . VAL A 1 72 ? -9.934 3.929 9.071 1.00 89.00 72 VAL A N 1
ATOM 565 C CA . VAL A 1 72 ? -8.560 3.795 9.581 1.00 89.00 72 VAL A CA 1
ATOM 566 C C . VAL A 1 72 ? -8.384 4.549 10.904 1.00 89.00 72 VAL A C 1
ATOM 568 O O . VAL A 1 72 ? -7.702 4.075 11.804 1.00 89.00 72 VAL A O 1
ATOM 571 N N . VAL A 1 73 ? -9.035 5.704 11.055 1.00 92.81 73 VAL A N 1
ATOM 572 C CA . VAL A 1 73 ? -8.971 6.503 12.283 1.00 92.81 73 VAL A CA 1
ATOM 573 C C . VAL A 1 73 ? -9.659 5.803 13.455 1.00 92.81 73 VAL A C 1
ATOM 575 O O . VAL A 1 73 ? -9.151 5.869 14.571 1.00 92.81 73 VAL A O 1
ATOM 578 N N . GLU A 1 74 ? -10.795 5.144 13.225 1.00 92.69 74 GLU A N 1
ATOM 579 C CA . GLU A 1 74 ? -11.487 4.364 14.258 1.00 92.69 74 GLU A CA 1
ATOM 580 C C . GLU A 1 74 ? -10.636 3.176 14.705 1.00 92.69 74 GLU A C 1
ATOM 582 O O . GLU A 1 74 ? -10.409 3.031 15.902 1.00 92.69 74 GLU A O 1
ATOM 587 N N . LEU A 1 75 ? -10.046 2.432 13.764 1.00 93.69 75 LEU A N 1
ATOM 588 C CA . LEU A 1 75 ? -9.128 1.330 14.076 1.00 93.69 75 LEU A CA 1
ATOM 589 C C . LEU A 1 75 ? -7.927 1.791 14.916 1.00 93.69 75 LEU A C 1
ATOM 591 O O . LEU A 1 75 ? -7.545 1.129 15.877 1.00 93.69 75 LEU A O 1
ATOM 595 N N . LEU A 1 76 ? -7.351 2.952 14.590 1.00 92.94 76 LEU A N 1
ATOM 596 C CA . L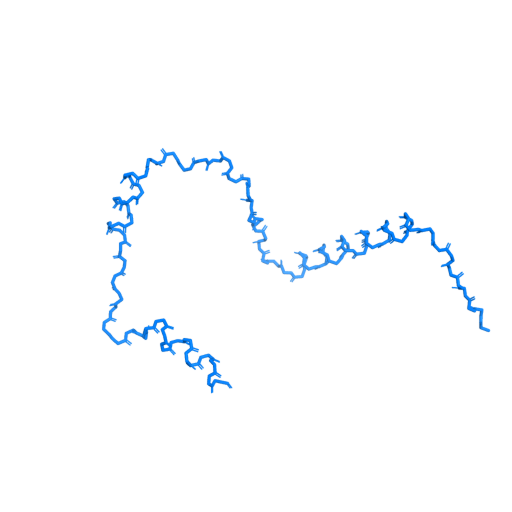EU A 1 76 ? -6.231 3.521 15.347 1.00 92.94 76 LEU A CA 1
ATOM 597 C C . LEU A 1 76 ? -6.634 3.976 16.757 1.00 92.94 76 LEU A C 1
ATOM 599 O O . LEU A 1 76 ? -5.822 3.919 17.677 1.00 92.94 76 LEU A O 1
ATOM 603 N N . ARG A 1 77 ? -7.869 4.456 16.939 1.00 93.12 77 ARG A N 1
ATOM 604 C CA . ARG A 1 77 ? -8.386 4.825 18.265 1.00 93.12 77 ARG A CA 1
ATOM 605 C C . ARG A 1 77 ? -8.650 3.590 19.115 1.00 93.12 77 ARG A C 1
ATOM 607 O O . ARG A 1 77 ? -8.243 3.579 20.267 1.00 93.12 77 ARG A O 1
ATOM 614 N N . GLU A 1 78 ? -9.268 2.562 18.540 1.00 91.62 78 GLU A N 1
ATOM 615 C CA . GLU A 1 78 ? -9.516 1.287 19.219 1.00 91.62 78 GLU A CA 1
ATOM 616 C C . GLU A 1 78 ? -8.223 0.625 19.708 1.00 91.62 78 GLU A C 1
ATOM 618 O O . GLU A 1 78 ? -8.202 0.088 20.811 1.00 91.62 78 GLU A O 1
ATOM 623 N N . ASP A 1 79 ? -7.150 0.675 18.914 1.00 91.62 79 ASP A N 1
ATOM 624 C CA . ASP A 1 79 ? -5.847 0.121 19.300 1.00 91.62 79 ASP A CA 1
ATOM 625 C C . ASP A 1 79 ? -5.179 0.923 20.426 1.00 91.62 79 ASP A C 1
ATOM 627 O O . ASP A 1 79 ? -4.620 0.348 21.352 1.00 91.62 79 ASP A O 1
ATOM 631 N N . ARG A 1 80 ? -5.286 2.257 20.387 1.00 92.81 80 ARG A N 1
ATOM 632 C CA . ARG A 1 80 ? -4.738 3.140 21.427 1.00 92.81 80 ARG A CA 1
ATOM 633 C C . ARG A 1 80 ? -5.498 3.042 22.753 1.00 92.81 80 ARG A C 1
ATOM 635 O O . ARG A 1 80 ? -4.895 3.217 23.807 1.00 92.81 80 ARG A O 1
ATOM 642 N N . ASP A 1 81 ? -6.816 2.875 22.689 1.00 90.00 81 ASP A N 1
ATOM 643 C CA . ASP A 1 81 ? -7.697 2.887 23.860 1.00 90.00 81 ASP A CA 1
ATOM 644 C C . ASP A 1 81 ? -7.832 1.484 24.514 1.00 90.00 81 ASP A C 1
ATOM 646 O O . ASP A 1 81 ? -8.533 1.351 25.521 1.00 90.00 81 ASP A O 1
ATOM 650 N N . ARG A 1 82 ? -7.166 0.453 23.961 1.00 76.81 82 ARG A N 1
ATOM 651 C CA . ARG A 1 82 ? -6.954 -0.874 24.577 1.00 76.81 82 ARG A CA 1
ATOM 652 C C . ARG A 1 82 ? -5.798 -0.869 25.575 1.00 76.81 82 ARG A C 1
ATOM 654 O O . ARG A 1 82 ? -5.940 -1.589 26.589 1.00 76.81 82 ARG A O 1
#